Protein AF-A0A817V1H5-F1 (afdb_monomer_lite)

Foldseek 3Di:
DPVVVVVVVVVVVVVVVVVVVVVVVVVVVLVVVLVVVLVVLCCVLVVLVVVLVVCCVVPVDRPVVSVVVNVVSVVVSVVVNVVSCCVSDPVNVVVVVVVVCCVVVVVVVVVVVVVVVVVVVVVVVVPD

pLDDT: mean 75.21, std 15.01, range [42.06, 93.69]

Radius of gyration: 29.73 Å; chains: 1; bounding box: 85×38×81 Å

Secondary structure (DSSP, 8-state):
--HHHHHHHHHHHHHHHHHHHHHHHHHHHHHHHHHHHHHHHHHHHHHHHHHHHHHHHHH----HHHHHHHHHHHHHHHHHHHHHHHHH-HHHHHHHHHHHHHHHHHHHHHHHHHHHHHHHHHHHHTT-

Structure (mmCIF, N/CA/C/O backbone):
data_AF-A0A817V1H5-F1
#
_entry.id   AF-A0A817V1H5-F1
#
loop_
_atom_site.group_PDB
_atom_site.id
_atom_site.type_symbol
_atom_site.label_atom_id
_atom_site.label_alt_id
_atom_site.label_comp_id
_atom_site.label_asym_id
_atom_site.label_entity_id
_atom_site.label_seq_id
_atom_site.pdbx_PDB_ins_code
_atom_site.Cartn_x
_atom_site.Cartn_y
_atom_site.Cartn_z
_atom_site.occupancy
_atom_site.B_iso_or_equiv
_atom_site.auth_seq_id
_atom_site.auth_comp_id
_atom_site.auth_asym_id
_atom_site.auth_atom_id
_atom_site.pdbx_PDB_model_num
ATOM 1 N N . MET A 1 1 ? -19.414 7.193 58.000 1.00 54.69 1 MET A N 1
ATOM 2 C CA . MET A 1 1 ? -19.441 6.160 56.931 1.00 54.69 1 MET A CA 1
ATOM 3 C C . MET A 1 1 ? -19.474 6.728 55.496 1.00 54.69 1 MET A C 1
ATOM 5 O O . MET A 1 1 ? -19.250 5.982 54.557 1.00 54.69 1 MET A O 1
ATOM 9 N N . ILE A 1 2 ? -19.657 8.041 55.298 1.00 56.72 2 ILE A N 1
ATOM 10 C CA . ILE A 1 2 ? -19.861 8.671 53.973 1.00 56.72 2 ILE A CA 1
ATOM 11 C C . ILE A 1 2 ? -18.551 8.863 53.170 1.00 56.72 2 ILE A C 1
ATOM 13 O O . ILE A 1 2 ? -18.551 8.799 51.944 1.00 56.72 2 ILE A O 1
ATOM 17 N N . VAL A 1 3 ? -17.405 8.990 53.846 1.00 51.56 3 VAL A N 1
ATOM 18 C CA . VAL A 1 3 ? -16.096 9.279 53.217 1.00 51.56 3 VAL A CA 1
ATOM 19 C C . VAL A 1 3 ? -15.594 8.148 52.300 1.00 51.56 3 VAL A C 1
ATOM 21 O O . VAL A 1 3 ? -14.934 8.414 51.300 1.00 51.56 3 VAL A O 1
ATOM 24 N N . ARG A 1 4 ? -15.947 6.883 52.580 1.00 55.59 4 ARG A N 1
ATOM 25 C CA . ARG A 1 4 ? -15.503 5.727 51.773 1.00 55.59 4 ARG A CA 1
ATOM 26 C C . ARG A 1 4 ? -16.194 5.631 50.410 1.00 55.59 4 ARG A C 1
ATOM 28 O O . ARG A 1 4 ? -15.604 5.103 49.478 1.00 55.59 4 ARG A O 1
ATOM 35 N N . HIS A 1 5 ? -17.414 6.146 50.262 1.00 47.09 5 HIS A N 1
ATOM 36 C CA . HIS A 1 5 ? -18.132 6.070 48.984 1.00 47.09 5 HIS A CA 1
ATOM 37 C C . HIS A 1 5 ? -17.628 7.100 47.963 1.00 47.09 5 HIS A C 1
ATOM 39 O O . HIS A 1 5 ? -17.593 6.818 46.766 1.00 47.09 5 HIS A O 1
ATOM 45 N N . VAL A 1 6 ? -17.173 8.267 48.427 1.00 56.19 6 VAL A N 1
ATOM 46 C CA . VAL A 1 6 ? -16.658 9.332 47.551 1.00 56.19 6 VAL A CA 1
ATOM 47 C C . VAL A 1 6 ? -15.309 8.942 46.937 1.00 56.19 6 VAL A C 1
ATOM 49 O O . VAL A 1 6 ? -1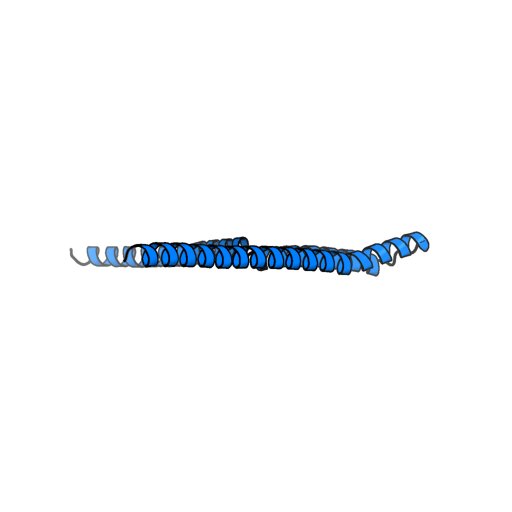5.086 9.156 45.745 1.00 56.19 6 VAL A O 1
ATOM 52 N N . THR A 1 7 ? -14.431 8.294 47.709 1.00 59.44 7 THR A N 1
ATOM 53 C CA . THR A 1 7 ? -13.122 7.839 47.217 1.00 59.44 7 THR A CA 1
ATOM 54 C C . THR A 1 7 ? -13.232 6.690 46.212 1.00 59.44 7 THR A C 1
ATOM 56 O O . THR A 1 7 ? -12.485 6.677 45.237 1.00 59.44 7 THR A O 1
ATOM 59 N N . ILE A 1 8 ? -14.196 5.774 46.372 1.00 59.88 8 ILE A N 1
ATOM 60 C CA . ILE A 1 8 ? -14.443 4.679 45.413 1.00 59.88 8 ILE A CA 1
ATOM 61 C C . ILE A 1 8 ? -14.938 5.231 44.065 1.00 59.88 8 ILE A C 1
ATOM 63 O O . ILE A 1 8 ? -14.459 4.812 43.008 1.00 59.88 8 ILE A O 1
ATOM 67 N N . ASN A 1 9 ? -15.833 6.223 44.083 1.00 58.25 9 ASN A N 1
ATOM 68 C CA . ASN A 1 9 ? -16.342 6.846 42.859 1.00 58.25 9 ASN A CA 1
ATOM 69 C C . ASN A 1 9 ? -15.252 7.643 42.127 1.00 58.25 9 ASN A C 1
ATOM 71 O O . ASN A 1 9 ? -15.117 7.506 40.909 1.00 58.25 9 ASN A O 1
ATOM 75 N N . ALA A 1 10 ? -14.425 8.394 42.860 1.00 59.38 10 ALA A N 1
ATOM 76 C CA . ALA A 1 10 ? -13.274 9.092 42.293 1.00 59.38 10 ALA A CA 1
ATOM 77 C C . ALA A 1 10 ? -12.271 8.105 41.670 1.00 59.38 10 ALA A C 1
ATOM 79 O O . ALA A 1 10 ? -11.944 8.244 40.496 1.00 59.38 10 ALA A O 1
ATOM 80 N N . PHE A 1 11 ? -11.878 7.046 42.390 1.00 57.25 11 PHE A N 1
ATOM 81 C CA . PHE A 1 11 ? -10.924 6.040 41.902 1.00 57.25 11 PHE A CA 1
ATOM 82 C C . PHE A 1 11 ? -11.436 5.282 40.662 1.00 57.25 11 PHE A C 1
ATOM 84 O O . PHE A 1 11 ? -10.669 4.968 39.748 1.00 57.25 11 PHE A O 1
ATOM 91 N N . SER A 1 12 ? -12.747 5.028 40.583 1.00 62.78 12 SER A N 1
ATOM 92 C CA . SER A 1 12 ? -13.376 4.410 39.408 1.00 62.78 12 SER A CA 1
ATOM 93 C C . SER A 1 12 ? -13.373 5.329 38.175 1.00 62.78 12 SER A C 1
ATOM 95 O O . SER A 1 12 ? -13.147 4.859 37.055 1.00 62.78 12 SER A O 1
ATOM 97 N N . ASN A 1 13 ? -13.550 6.641 38.372 1.00 63.88 13 ASN A N 1
ATOM 98 C CA . ASN A 1 13 ? -13.522 7.634 37.300 1.00 63.88 13 ASN A CA 1
ATOM 99 C C . ASN A 1 13 ? -12.097 7.870 36.785 1.00 63.88 13 ASN A C 1
ATOM 101 O O . ASN A 1 13 ? -11.901 7.907 35.568 1.00 63.88 13 ASN A O 1
ATOM 105 N N . THR A 1 14 ? -11.090 7.912 37.663 1.00 70.00 14 THR A N 1
ATOM 106 C CA . THR A 1 14 ? -9.682 8.032 37.249 1.00 70.00 14 THR A CA 1
ATOM 107 C C . THR A 1 14 ? -9.219 6.799 36.467 1.00 70.00 14 THR A C 1
ATOM 109 O O . THR A 1 14 ? -8.567 6.931 35.431 1.00 70.00 14 THR A O 1
ATOM 112 N N . ASN A 1 15 ? -9.619 5.587 36.879 1.00 71.50 15 ASN A N 1
ATOM 113 C CA . ASN A 1 15 ? -9.306 4.361 36.134 1.00 71.50 15 ASN A CA 1
ATOM 114 C C . ASN A 1 15 ? -9.985 4.317 34.758 1.00 71.50 15 ASN A C 1
ATOM 116 O O . ASN A 1 15 ? -9.361 3.923 33.770 1.00 71.50 15 ASN A O 1
ATOM 120 N N . ARG A 1 16 ? -11.245 4.758 34.652 1.00 65.56 16 ARG A N 1
ATOM 121 C CA . ARG A 1 16 ? -11.930 4.867 33.354 1.00 65.56 16 ARG A CA 1
ATOM 122 C C . ARG A 1 16 ? -11.250 5.879 32.432 1.00 65.56 16 ARG A C 1
ATOM 124 O O . ARG A 1 16 ? -11.087 5.585 31.247 1.00 65.56 16 ARG A O 1
ATOM 131 N N . GLN A 1 17 ? -10.806 7.017 32.964 1.00 70.88 17 GLN A N 1
ATOM 132 C CA . GLN A 1 17 ? -10.059 8.023 32.205 1.00 70.88 17 GLN A CA 1
ATOM 133 C C . GLN A 1 17 ? -8.699 7.489 31.732 1.00 70.88 17 GLN A C 1
ATOM 135 O O . GLN A 1 17 ? -8.390 7.598 30.546 1.00 70.88 17 GLN A O 1
ATOM 140 N N . ALA A 1 18 ? -7.937 6.809 32.593 1.00 71.88 18 ALA A N 1
ATOM 141 C CA . ALA A 1 18 ? -6.662 6.192 32.216 1.00 71.88 18 ALA A CA 1
ATOM 142 C C . ALA A 1 18 ? -6.829 5.098 31.138 1.00 71.88 18 ALA A C 1
ATOM 144 O O . ALA A 1 18 ? -6.034 5.003 30.198 1.00 71.88 18 ALA A O 1
ATOM 145 N N . ILE A 1 19 ? -7.891 4.285 31.215 1.00 75.69 19 ILE A N 1
ATOM 146 C CA . ILE A 1 19 ? -8.209 3.270 30.194 1.00 75.69 19 ILE A CA 1
ATOM 147 C C . ILE A 1 19 ? -8.600 3.927 28.862 1.00 75.69 19 ILE A C 1
ATOM 149 O O . ILE A 1 19 ? -8.202 3.445 27.797 1.00 75.69 19 ILE A O 1
ATOM 153 N N . PHE A 1 20 ? -9.366 5.018 28.899 1.00 72.06 20 PHE A N 1
ATOM 154 C CA . PHE A 1 20 ? -9.755 5.759 27.700 1.00 72.06 20 PHE A CA 1
ATOM 155 C C . PHE A 1 20 ? -8.543 6.409 27.015 1.00 72.06 20 PHE A C 1
ATOM 157 O O . PHE A 1 20 ? -8.364 6.229 25.807 1.00 72.06 20 PHE A O 1
ATOM 164 N N . GLN A 1 21 ? -7.653 7.043 27.785 1.00 78.44 21 GLN A N 1
ATOM 165 C CA . GLN A 1 21 ? -6.398 7.615 27.285 1.00 78.44 21 GLN A CA 1
ATOM 166 C C . GLN A 1 21 ? -5.504 6.553 26.626 1.00 78.44 21 GLN A C 1
ATOM 168 O O . GLN A 1 21 ? -5.038 6.746 25.503 1.00 78.44 21 GLN A O 1
ATOM 173 N N . ARG A 1 22 ? -5.350 5.368 27.238 1.00 79.06 22 ARG A N 1
ATOM 174 C CA . ARG A 1 22 ? -4.600 4.249 26.629 1.00 79.06 22 ARG A CA 1
ATOM 175 C C . ARG A 1 22 ? -5.212 3.767 25.309 1.00 79.06 22 ARG A C 1
ATOM 177 O O . ARG A 1 22 ? -4.486 3.344 24.409 1.00 79.06 22 ARG A O 1
ATOM 184 N N . ARG A 1 23 ? -6.543 3.796 25.167 1.00 80.50 23 ARG A N 1
ATOM 185 C CA . ARG A 1 23 ? -7.221 3.432 23.907 1.00 80.50 23 ARG A CA 1
ATOM 186 C C . ARG A 1 23 ? -7.003 4.482 22.818 1.00 80.50 23 ARG A C 1
ATOM 188 O O . ARG A 1 23 ? -6.839 4.092 21.664 1.00 80.50 23 ARG A O 1
ATOM 195 N N . GLN A 1 24 ? -6.984 5.770 23.165 1.00 82.00 24 GLN A N 1
ATOM 196 C CA . GLN A 1 24 ? -6.643 6.842 22.225 1.00 82.00 24 GLN A CA 1
ATOM 197 C C . GLN A 1 24 ? -5.189 6.735 21.759 1.00 82.00 24 GLN A C 1
ATOM 199 O O . GLN A 1 24 ? -4.968 6.631 20.555 1.00 82.00 24 GLN A O 1
ATOM 204 N N . GLN A 1 25 ? -4.227 6.601 22.679 1.00 83.25 25 GLN A N 1
ATOM 205 C CA . GLN A 1 25 ? -2.814 6.406 22.324 1.00 83.25 25 GLN A CA 1
ATOM 206 C C . GLN A 1 25 ? -2.604 5.204 21.395 1.00 83.25 25 GLN A C 1
ATOM 208 O O . GLN A 1 25 ? -1.900 5.304 20.395 1.00 83.25 25 GLN A O 1
ATOM 213 N N . LYS A 1 26 ? -3.261 4.064 21.659 1.00 83.25 26 LYS A N 1
ATOM 214 C CA . LYS A 1 26 ? -3.181 2.896 20.763 1.00 83.25 26 LYS A CA 1
ATOM 215 C C . LYS A 1 26 ? -3.686 3.197 19.348 1.00 83.25 26 LYS A C 1
ATOM 217 O O . LYS A 1 26 ? -3.122 2.668 18.393 1.00 83.25 26 LYS A O 1
ATOM 222 N N . ARG A 1 27 ? -4.734 4.015 19.198 1.00 82.19 27 ARG A N 1
ATOM 223 C CA . ARG A 1 27 ? -5.251 4.413 17.877 1.00 82.19 27 ARG A CA 1
ATOM 224 C C . ARG A 1 27 ? -4.280 5.336 17.151 1.00 82.19 27 ARG A C 1
ATOM 226 O O . ARG A 1 27 ? -4.056 5.128 15.964 1.00 82.19 27 ARG A O 1
ATOM 233 N N . GLU A 1 28 ? -3.688 6.299 17.850 1.00 83.81 28 GLU A N 1
ATOM 234 C CA . GLU A 1 28 ? -2.702 7.213 17.264 1.00 83.81 28 GLU A CA 1
ATOM 235 C C . GLU A 1 28 ? -1.436 6.477 16.826 1.00 83.81 28 GLU A C 1
ATOM 237 O O . GLU A 1 28 ? -1.024 6.610 15.678 1.00 83.81 28 GLU A O 1
ATOM 242 N N . ILE A 1 29 ? -0.888 5.597 17.671 1.00 88.38 29 ILE A N 1
ATOM 243 C CA . ILE A 1 29 ? 0.278 4.770 17.319 1.00 88.38 29 ILE A CA 1
ATOM 244 C C . ILE A 1 29 ? -0.020 3.895 16.092 1.00 88.38 29 ILE A C 1
ATOM 246 O O . ILE A 1 29 ? 0.814 3.761 15.196 1.00 88.38 29 ILE A O 1
ATOM 250 N N . GLN A 1 30 ? -1.221 3.312 16.009 1.00 86.62 30 GLN A N 1
AT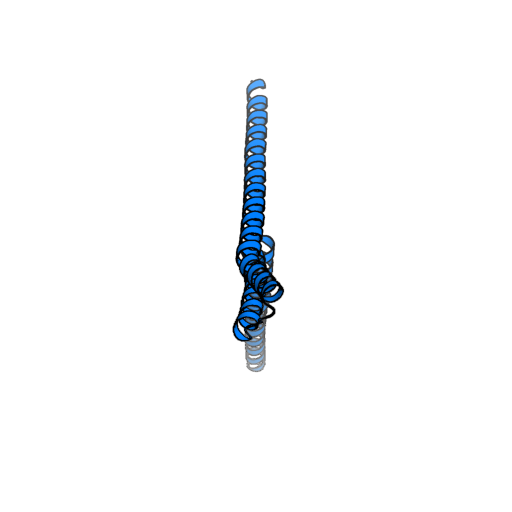OM 251 C CA . GLN A 1 30 ? -1.634 2.547 14.829 1.00 86.62 30 GLN A CA 1
ATOM 252 C C . GLN A 1 30 ? -1.743 3.417 13.572 1.00 86.62 30 GLN A C 1
ATOM 254 O O . GLN A 1 30 ? -1.419 2.942 12.485 1.00 86.62 30 GLN A O 1
ATOM 259 N N . LEU A 1 31 ? -2.195 4.664 13.705 1.00 86.38 31 LEU A N 1
ATOM 260 C CA . LEU A 1 31 ? -2.309 5.605 12.596 1.00 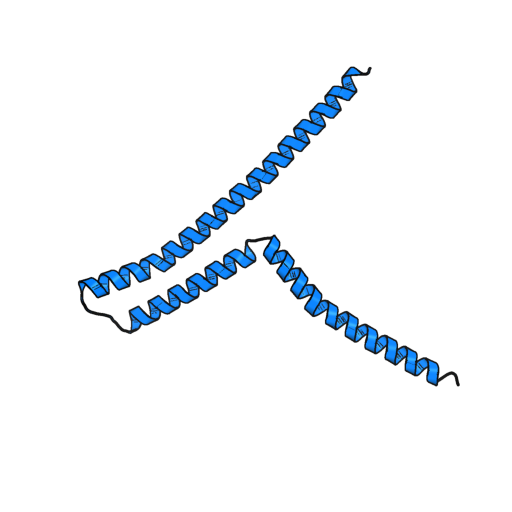86.38 31 LEU A CA 1
ATOM 261 C C . LEU A 1 31 ? -0.922 6.020 12.093 1.00 86.38 31 LEU A C 1
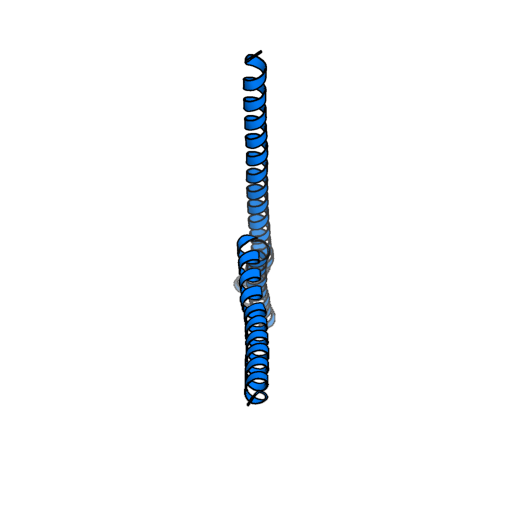ATOM 263 O O . LEU A 1 31 ? -0.657 5.900 10.899 1.00 86.38 31 LEU A O 1
ATOM 267 N N . VAL A 1 32 ? -0.011 6.384 12.999 1.00 89.75 32 VAL A N 1
ATOM 268 C CA . VAL A 1 32 ? 1.387 6.705 12.670 1.00 89.75 32 VAL A CA 1
ATOM 269 C C . VAL A 1 32 ? 2.064 5.526 11.976 1.00 89.75 32 VAL A C 1
ATOM 271 O O . VAL A 1 32 ? 2.668 5.701 10.921 1.00 89.75 32 VAL A O 1
ATOM 274 N N . ARG A 1 33 ? 1.896 4.300 12.491 1.00 89.38 33 ARG A N 1
ATOM 275 C CA . ARG A 1 33 ? 2.460 3.094 11.863 1.00 89.38 33 ARG A CA 1
ATOM 276 C C . ARG A 1 33 ? 1.965 2.894 10.426 1.00 89.38 33 ARG A C 1
ATOM 278 O O . ARG A 1 33 ? 2.745 2.478 9.577 1.00 89.38 33 ARG A O 1
ATOM 285 N N . ARG A 1 34 ? 0.691 3.182 10.140 1.00 87.44 34 ARG A N 1
ATOM 286 C CA . ARG A 1 34 ? 0.128 3.070 8.780 1.00 87.44 34 ARG A CA 1
ATOM 287 C C . ARG A 1 34 ? 0.689 4.120 7.836 1.00 87.44 34 ARG A C 1
ATOM 289 O O . ARG A 1 34 ? 1.020 3.778 6.708 1.00 87.44 34 ARG A O 1
ATOM 296 N N . ILE A 1 35 ? 0.797 5.368 8.297 1.00 89.44 35 ILE A N 1
ATOM 297 C CA . ILE A 1 35 ? 1.427 6.442 7.518 1.00 89.44 35 ILE A CA 1
ATOM 298 C C . ILE A 1 35 ? 2.866 6.048 7.192 1.00 89.44 35 ILE A C 1
ATOM 300 O O . ILE A 1 35 ? 3.273 6.136 6.040 1.00 89.44 35 ILE A O 1
ATOM 304 N N . LEU A 1 36 ? 3.603 5.538 8.179 1.00 92.06 36 LEU A N 1
ATOM 305 C CA . LEU A 1 36 ? 4.988 5.128 7.993 1.00 92.06 36 LEU A CA 1
ATOM 306 C C . LEU A 1 36 ? 5.112 4.011 6.948 1.00 92.06 36 LEU A C 1
ATOM 308 O O . LEU A 1 36 ? 5.926 4.126 6.042 1.00 92.06 36 LEU A O 1
ATOM 312 N N . ILE A 1 37 ? 4.245 2.992 6.999 1.00 90.38 37 ILE A N 1
ATOM 313 C CA . ILE A 1 37 ? 4.211 1.916 5.992 1.00 90.38 37 ILE A CA 1
ATOM 314 C C . ILE A 1 37 ? 3.903 2.458 4.588 1.00 90.38 37 ILE A C 1
ATOM 316 O O . ILE A 1 37 ? 4.563 2.058 3.631 1.00 90.38 37 ILE A O 1
ATOM 320 N N . LEU A 1 38 ? 2.945 3.381 4.452 1.00 89.50 38 LEU A N 1
ATOM 321 C CA . LEU A 1 38 ? 2.616 4.001 3.163 1.00 89.50 38 LEU A CA 1
ATOM 322 C C . LEU A 1 38 ? 3.789 4.798 2.592 1.00 89.50 38 LEU A C 1
ATOM 324 O O . LEU A 1 38 ? 4.105 4.665 1.412 1.00 89.50 38 LEU A O 1
ATOM 328 N N . VAL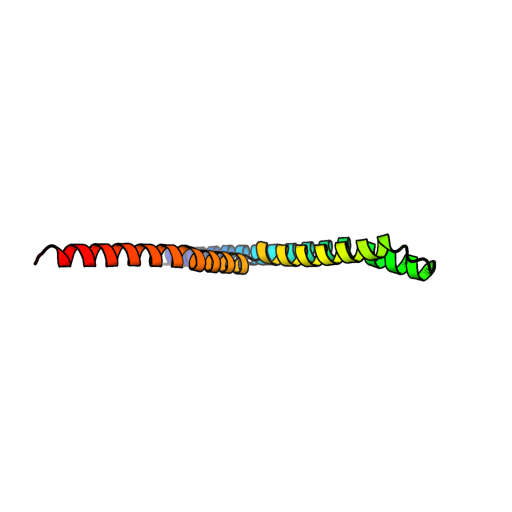 A 1 39 ? 4.459 5.589 3.430 1.00 90.56 39 VAL A N 1
ATOM 329 C CA . VAL A 1 39 ? 5.646 6.350 3.028 1.00 90.56 39 VAL A CA 1
ATOM 330 C C . VAL A 1 39 ? 6.764 5.400 2.599 1.00 90.56 39 VAL A C 1
ATOM 332 O O . VAL A 1 39 ? 7.351 5.597 1.540 1.00 90.56 39 VAL A O 1
ATOM 335 N N . THR A 1 40 ? 7.022 4.328 3.355 1.00 91.00 40 THR A N 1
ATOM 336 C CA . THR A 1 40 ? 8.023 3.322 2.974 1.00 91.00 40 THR A CA 1
ATOM 337 C C . THR A 1 40 ? 7.682 2.658 1.640 1.00 91.00 40 THR A C 1
ATOM 339 O O . THR A 1 40 ? 8.568 2.514 0.803 1.00 91.00 40 THR A O 1
ATOM 342 N N . MET A 1 41 ? 6.416 2.299 1.396 1.00 88.62 41 MET A N 1
ATOM 343 C CA . MET A 1 41 ? 5.992 1.740 0.106 1.00 88.62 41 MET A CA 1
ATOM 344 C C . MET A 1 41 ? 6.243 2.716 -1.048 1.00 88.62 41 MET A C 1
ATOM 346 O O . MET A 1 41 ? 6.839 2.328 -2.051 1.00 88.62 41 MET A O 1
ATOM 350 N N . LEU A 1 42 ? 5.863 3.987 -0.892 1.00 88.12 42 LEU A N 1
ATOM 351 C CA . LEU A 1 42 ? 6.093 5.014 -1.912 1.00 88.12 42 LEU A CA 1
ATOM 352 C C . LEU A 1 42 ? 7.581 5.216 -2.206 1.00 88.12 42 LEU A C 1
ATOM 354 O O . LEU A 1 42 ? 7.951 5.356 -3.366 1.00 88.12 42 LEU A O 1
ATOM 358 N N . ILE A 1 43 ? 8.437 5.183 -1.184 1.00 90.00 43 ILE A N 1
ATOM 359 C CA . ILE A 1 43 ? 9.890 5.305 -1.353 1.00 90.00 43 ILE A CA 1
ATOM 360 C C . ILE A 1 43 ? 10.450 4.095 -2.111 1.00 90.00 43 ILE A C 1
ATOM 362 O O . ILE A 1 43 ? 11.168 4.269 -3.092 1.00 90.00 43 ILE A O 1
ATOM 366 N N . VAL A 1 44 ? 10.100 2.873 -1.698 1.00 88.94 44 VAL A N 1
ATOM 367 C CA . VAL A 1 44 ? 10.606 1.636 -2.322 1.00 88.94 44 VAL A CA 1
ATOM 368 C C . VAL A 1 44 ? 10.203 1.540 -3.795 1.00 88.94 44 VAL A C 1
ATOM 370 O O . VAL A 1 44 ? 10.991 1.077 -4.612 1.00 88.94 44 VAL A O 1
ATOM 373 N N . ILE A 1 45 ? 9.000 1.999 -4.145 1.00 88.38 45 ILE A N 1
ATOM 374 C CA . ILE A 1 45 ? 8.506 1.990 -5.528 1.00 88.38 45 ILE A CA 1
ATOM 375 C C . ILE A 1 45 ? 9.031 3.193 -6.327 1.00 88.38 45 ILE A C 1
ATOM 377 O O . ILE A 1 45 ? 9.329 3.065 -7.513 1.00 88.38 45 ILE A O 1
ATOM 381 N N . GLY A 1 46 ? 9.166 4.356 -5.689 1.00 86.88 46 GLY A N 1
ATOM 382 C CA . GLY A 1 46 ? 9.586 5.598 -6.334 1.00 86.88 46 GLY A CA 1
ATOM 383 C C . GLY A 1 46 ? 11.081 5.663 -6.643 1.00 86.88 46 GLY A C 1
ATOM 384 O O . GLY A 1 46 ? 11.451 6.177 -7.696 1.00 86.88 46 GLY A O 1
ATOM 385 N N . ILE A 1 47 ? 11.945 5.115 -5.778 1.00 89.31 47 ILE A N 1
ATOM 386 C CA . ILE A 1 47 ? 13.405 5.145 -5.981 1.00 89.31 47 ILE A CA 1
ATOM 387 C C . ILE A 1 47 ? 13.809 4.523 -7.329 1.00 89.31 47 ILE A C 1
ATOM 389 O O . ILE A 1 47 ? 14.488 5.213 -8.087 1.00 89.31 47 ILE A O 1
ATOM 393 N N . PRO A 1 48 ? 13.379 3.296 -7.693 1.00 85.25 48 PRO A N 1
ATOM 394 C CA . PRO A 1 48 ? 13.725 2.699 -8.983 1.00 85.25 48 PRO A CA 1
ATOM 395 C C . PRO A 1 48 ? 13.328 3.565 -10.182 1.00 85.25 48 PRO A C 1
ATOM 397 O O . PRO A 1 48 ? 14.088 3.670 -11.142 1.00 85.25 48 PRO A O 1
ATOM 400 N N . TYR A 1 49 ? 12.166 4.220 -10.115 1.00 86.31 49 TYR A N 1
ATOM 401 C CA . TYR A 1 49 ? 11.696 5.114 -11.170 1.00 86.31 49 TYR A CA 1
ATOM 402 C C . TYR A 1 49 ? 12.559 6.374 -11.283 1.00 86.31 49 TYR A C 1
ATOM 404 O O . TYR A 1 49 ? 12.999 6.723 -12.377 1.00 86.31 49 TYR A O 1
ATOM 412 N N . CYS A 1 50 ? 12.851 7.030 -10.158 1.00 89.06 50 CYS A N 1
ATOM 413 C CA . CYS A 1 50 ? 13.716 8.207 -10.139 1.00 89.06 50 CYS A CA 1
ATOM 414 C C . CYS A 1 50 ? 15.136 7.870 -10.612 1.00 89.06 50 CYS A C 1
ATOM 416 O O . CYS A 1 50 ? 15.707 8.617 -11.401 1.00 89.06 50 CYS A O 1
ATOM 418 N N . SER A 1 51 ? 15.693 6.734 -10.179 1.00 88.12 51 SER A N 1
ATOM 419 C CA . SER A 1 51 ? 17.003 6.254 -10.628 1.00 88.12 51 SER A CA 1
ATOM 420 C C . SER A 1 51 ? 17.025 5.975 -12.130 1.00 88.12 51 SER A C 1
ATOM 422 O O . SER A 1 51 ? 17.982 6.353 -12.802 1.00 88.12 51 SER A O 1
ATOM 424 N N . PHE A 1 52 ? 15.966 5.366 -12.670 1.00 86.94 52 PHE A N 1
ATOM 425 C CA . PHE A 1 52 ? 15.829 5.132 -14.106 1.00 86.94 52 PHE A CA 1
ATOM 426 C C . PHE A 1 52 ? 15.784 6.444 -14.903 1.00 86.94 52 PHE A C 1
ATOM 428 O O . PHE A 1 52 ? 16.511 6.595 -15.887 1.00 86.94 52 PHE A O 1
ATOM 435 N N . TRP A 1 53 ? 14.982 7.414 -14.459 1.00 87.88 53 TRP A N 1
ATOM 436 C CA . TRP A 1 53 ? 14.902 8.729 -15.098 1.00 87.88 53 TRP A CA 1
ATOM 437 C C . TRP A 1 53 ? 16.226 9.481 -15.044 1.00 87.88 53 TRP A C 1
ATOM 439 O O . TRP A 1 53 ? 16.659 10.017 -16.061 1.00 87.88 53 TRP A O 1
ATOM 449 N N . LEU A 1 54 ? 16.903 9.470 -13.894 1.00 91.50 54 LEU A N 1
ATOM 450 C CA . LEU A 1 54 ? 18.211 10.100 -13.737 1.00 91.50 54 LEU A CA 1
ATOM 451 C C . LEU A 1 54 ? 19.242 9.472 -14.686 1.00 91.50 54 LEU A C 1
ATOM 453 O O . LEU A 1 54 ? 19.947 10.186 -15.391 1.00 91.50 54 LEU A O 1
ATOM 457 N N . HIS A 1 55 ? 19.285 8.138 -14.759 1.00 89.50 55 HIS A N 1
ATOM 458 C CA . HIS A 1 55 ? 20.172 7.420 -15.673 1.00 89.50 55 HIS A CA 1
ATOM 459 C C . HIS A 1 55 ? 19.883 7.765 -17.138 1.00 89.50 55 HIS A C 1
ATOM 461 O O . HIS A 1 55 ? 20.805 8.044 -17.905 1.00 89.50 55 HIS A O 1
ATOM 467 N N . THR A 1 56 ? 18.608 7.775 -17.527 1.00 89.31 56 THR A N 1
ATOM 468 C CA . THR A 1 56 ? 18.176 8.129 -18.887 1.00 89.31 56 THR A CA 1
ATOM 469 C C . THR A 1 56 ? 18.571 9.563 -19.227 1.00 89.31 56 THR A C 1
ATOM 471 O O . THR A 1 56 ? 19.051 9.826 -20.325 1.00 89.31 56 THR A O 1
ATOM 474 N N . TRP A 1 57 ? 18.446 10.485 -18.270 1.00 90.94 57 TRP A N 1
ATOM 475 C CA . TRP A 1 57 ? 18.807 11.884 -18.470 1.00 90.94 57 TRP A CA 1
ATOM 476 C C . TRP A 1 57 ? 20.322 12.088 -18.594 1.00 90.94 57 TRP A C 1
ATOM 478 O O . TRP A 1 57 ? 20.764 12.860 -19.439 1.00 90.94 57 TRP A O 1
ATOM 488 N N . CYS A 1 58 ? 21.119 11.359 -17.806 1.00 93.69 58 CYS A N 1
ATOM 489 C CA . CYS A 1 58 ? 22.581 11.419 -17.862 1.00 93.69 58 CYS A CA 1
ATOM 490 C C . CYS A 1 58 ? 23.173 10.748 -19.108 1.00 93.69 58 CYS A C 1
ATOM 492 O O . CYS A 1 58 ? 24.172 11.223 -19.638 1.00 93.69 58 CYS A O 1
ATOM 494 N N . THR A 1 59 ? 22.601 9.627 -19.553 1.00 92.06 59 THR A N 1
ATOM 495 C CA . THR A 1 59 ? 23.165 8.821 -20.654 1.00 92.06 59 THR A CA 1
ATOM 496 C C . THR A 1 59 ? 22.526 9.105 -22.009 1.00 92.06 59 THR A C 1
ATOM 498 O O . THR A 1 59 ? 23.094 8.738 -23.034 1.00 92.06 59 THR A O 1
ATOM 501 N N . GLY A 1 60 ? 21.334 9.708 -22.034 1.00 88.81 60 GLY A N 1
ATOM 502 C CA . GLY A 1 60 ? 20.517 9.854 -23.241 1.00 88.81 60 GLY A CA 1
ATOM 503 C C . GLY A 1 60 ? 19.951 8.531 -23.775 1.00 88.81 60 GLY A C 1
ATOM 504 O O . GLY A 1 60 ? 19.288 8.523 -24.810 1.00 88.81 60 GLY A O 1
ATOM 505 N N . LEU A 1 61 ? 20.197 7.409 -23.090 1.00 87.06 61 LEU A N 1
ATOM 506 C CA . LEU A 1 61 ? 19.760 6.078 -23.494 1.00 87.06 61 LEU A CA 1
ATOM 507 C C . LEU A 1 61 ? 18.547 5.661 -22.658 1.00 87.06 61 LEU A C 1
ATOM 509 O O . LEU A 1 61 ? 18.663 5.442 -21.452 1.00 87.06 61 LEU A O 1
ATOM 513 N N . SER A 1 62 ? 17.393 5.511 -23.314 1.00 82.62 62 SER A N 1
ATOM 514 C CA . SER A 1 62 ? 16.190 4.908 -22.727 1.00 82.62 62 SER A CA 1
ATOM 515 C C . SER A 1 62 ? 16.029 3.478 -23.247 1.00 82.62 62 SER A C 1
ATOM 517 O O . SER A 1 62 ? 15.554 3.282 -24.371 1.00 82.62 62 SER A O 1
ATOM 519 N N . PRO A 1 63 ? 16.431 2.446 -22.484 1.00 81.69 63 PRO A N 1
ATOM 520 C CA . PRO A 1 63 ? 16.075 1.084 -22.837 1.00 81.69 63 PRO A CA 1
ATOM 521 C C . PRO A 1 63 ? 14.546 0.920 -22.723 1.00 81.69 63 PRO A C 1
ATOM 523 O O . PRO A 1 63 ? 14.002 1.027 -21.619 1.00 81.69 63 PRO A O 1
ATOM 526 N N . PRO A 1 64 ? 13.834 0.587 -23.819 1.00 79.62 64 PRO A N 1
ATOM 527 C CA . PRO A 1 64 ? 12.365 0.611 -23.861 1.00 79.62 64 PRO A CA 1
ATOM 528 C C . PRO A 1 64 ? 11.710 -0.368 -22.873 1.00 79.62 64 PRO A C 1
ATOM 530 O O . PRO A 1 64 ? 10.574 -0.173 -22.440 1.00 79.62 64 PRO A O 1
ATOM 533 N N . TYR A 1 65 ? 12.421 -1.429 -22.484 1.00 83.00 65 TYR A N 1
ATOM 534 C CA . TYR A 1 65 ? 11.953 -2.395 -21.490 1.00 83.00 65 TYR A CA 1
ATOM 535 C C . TYR A 1 65 ? 11.971 -1.842 -20.063 1.00 83.00 65 TYR A C 1
ATOM 537 O O . TYR A 1 65 ? 11.065 -2.139 -19.286 1.00 83.00 65 TYR A O 1
ATOM 545 N N . ALA A 1 66 ? 12.975 -1.035 -19.719 1.00 79.75 66 ALA A N 1
ATOM 546 C CA . ALA A 1 66 ? 13.116 -0.473 -18.381 1.00 79.75 66 ALA A CA 1
ATOM 547 C C . ALA A 1 66 ? 12.056 0.605 -18.118 1.00 79.75 66 ALA A C 1
ATOM 549 O O . ALA A 1 66 ? 11.454 0.626 -17.046 1.00 79.75 66 ALA A O 1
ATOM 550 N N . GLU A 1 67 ? 11.739 1.411 -19.133 1.00 80.81 67 GLU A N 1
ATOM 551 C CA . GLU A 1 67 ? 10.658 2.393 -19.071 1.00 80.81 67 GLU A CA 1
ATOM 552 C C . GLU A 1 67 ? 9.301 1.715 -18.810 1.00 80.81 67 GLU A C 1
ATOM 554 O O . GLU A 1 67 ? 8.606 2.048 -17.847 1.00 80.81 67 GLU A O 1
ATOM 559 N N . ARG A 1 68 ? 8.958 0.678 -19.588 1.00 86.31 68 ARG A N 1
ATOM 560 C CA . ARG A 1 68 ? 7.713 -0.094 -19.407 1.00 86.31 68 ARG A CA 1
ATOM 561 C C . ARG A 1 68 ? 7.625 -0.765 -18.038 1.00 86.31 68 ARG A C 1
ATOM 563 O O . ARG A 1 68 ? 6.575 -0.709 -17.400 1.00 86.31 68 ARG A O 1
ATOM 570 N N . LEU A 1 69 ? 8.714 -1.382 -17.575 1.00 85.00 69 LEU A N 1
ATOM 571 C CA . LEU A 1 69 ? 8.784 -1.980 -16.240 1.00 85.00 69 LEU A CA 1
ATOM 572 C C . LEU A 1 69 ? 8.527 -0.934 -15.155 1.00 85.00 69 LEU A C 1
ATOM 574 O O . LEU A 1 69 ? 7.748 -1.189 -14.240 1.00 85.00 69 LEU A O 1
ATOM 578 N N . SER A 1 70 ? 9.118 0.253 -15.284 1.00 83.81 70 SER A N 1
ATOM 579 C CA . SER A 1 70 ? 8.959 1.325 -14.304 1.00 83.81 70 SER A CA 1
ATOM 580 C C . SER A 1 70 ? 7.495 1.780 -14.165 1.00 83.81 70 SER A C 1
ATOM 582 O O . SER A 1 70 ? 6.997 1.911 -13.045 1.00 83.81 70 SER A O 1
ATOM 584 N N . TYR A 1 71 ? 6.755 1.884 -15.277 1.00 85.12 71 TYR A N 1
ATOM 585 C CA . TYR A 1 71 ? 5.318 2.175 -15.260 1.00 85.12 71 TYR A CA 1
ATOM 586 C C . TYR A 1 71 ? 4.491 1.064 -14.605 1.00 85.12 71 TYR A C 1
ATOM 588 O O . TYR A 1 71 ? 3.583 1.356 -13.824 1.00 85.12 71 TYR A O 1
ATOM 596 N N . ILE A 1 72 ? 4.811 -0.206 -14.875 1.00 87.94 72 ILE A N 1
ATOM 597 C CA . ILE A 1 72 ? 4.127 -1.352 -14.255 1.00 87.94 72 ILE A CA 1
ATOM 598 C C . ILE A 1 72 ? 4.350 -1.353 -12.738 1.00 87.94 72 ILE A C 1
ATOM 600 O O . ILE A 1 72 ? 3.392 -1.519 -11.980 1.00 87.94 72 ILE A O 1
ATOM 604 N N . PHE A 1 73 ? 5.584 -1.119 -12.281 1.00 86.38 73 PHE A N 1
ATOM 605 C CA . PHE A 1 73 ? 5.903 -1.037 -10.853 1.00 86.38 73 PHE A CA 1
ATOM 606 C C . PHE A 1 73 ? 5.162 0.106 -10.159 1.00 86.38 73 PHE A C 1
ATOM 608 O O . PHE A 1 73 ? 4.620 -0.094 -9.072 1.00 86.38 73 PHE A O 1
ATOM 615 N N . ILE A 1 74 ? 5.078 1.276 -10.795 1.00 87.06 74 ILE A N 1
ATOM 616 C CA . ILE A 1 74 ? 4.310 2.410 -10.273 1.00 87.06 74 ILE A CA 1
ATOM 617 C C . ILE A 1 74 ? 2.822 2.066 -10.171 1.00 87.06 74 ILE A C 1
ATOM 619 O O . ILE A 1 74 ? 2.213 2.274 -9.120 1.00 87.06 74 ILE A O 1
ATOM 623 N N . ALA A 1 75 ? 2.232 1.518 -11.236 1.00 88.44 75 ALA A N 1
ATOM 624 C CA . ALA A 1 75 ? 0.818 1.157 -11.257 1.00 88.44 75 ALA A CA 1
ATOM 625 C C . ALA A 1 75 ? 0.488 0.124 -10.167 1.00 88.44 75 ALA A C 1
ATOM 627 O O . ALA A 1 75 ? -0.473 0.293 -9.410 1.00 88.44 75 ALA A O 1
ATOM 628 N N . PHE A 1 76 ? 1.329 -0.905 -10.030 1.00 89.56 76 PHE A N 1
ATOM 629 C CA . PHE A 1 76 ? 1.203 -1.898 -8.967 1.00 89.56 76 PHE A CA 1
ATOM 630 C C . PHE A 1 76 ? 1.360 -1.266 -7.581 1.00 89.56 76 PHE A C 1
ATOM 632 O O . PHE A 1 76 ? 0.608 -1.585 -6.662 1.00 89.56 76 PHE A O 1
ATOM 639 N N . GLY A 1 77 ? 2.288 -0.323 -7.435 1.00 89.12 77 GLY A N 1
ATOM 640 C CA . GLY A 1 77 ? 2.537 0.387 -6.191 1.00 89.12 77 GLY A CA 1
ATOM 641 C C . GLY A 1 77 ? 1.368 1.241 -5.711 1.00 89.12 77 GLY A C 1
ATOM 642 O O . GLY A 1 77 ? 0.985 1.166 -4.539 1.00 89.12 77 GLY A O 1
ATOM 643 N N . TYR A 1 78 ? 0.748 2.005 -6.613 1.00 88.12 78 TYR A N 1
ATOM 644 C CA . TYR A 1 78 ? -0.471 2.753 -6.302 1.00 88.12 78 TYR A CA 1
ATOM 645 C C . TYR A 1 78 ? -1.632 1.818 -5.957 1.00 88.12 78 TYR A C 1
ATOM 647 O O . TYR A 1 78 ? -2.325 2.045 -4.962 1.00 88.12 78 TYR A O 1
ATOM 655 N N . GLY A 1 79 ? -1.800 0.731 -6.718 1.00 89.38 79 GLY A N 1
ATOM 656 C CA . GLY A 1 79 ? -2.808 -0.291 -6.439 1.00 89.38 79 GLY A CA 1
ATOM 657 C C . GLY A 1 79 ? -2.633 -0.920 -5.054 1.00 89.38 79 GLY A C 1
ATOM 658 O O . GLY A 1 79 ? -3.574 -0.948 -4.260 1.00 89.38 79 GLY A O 1
ATOM 659 N N . ALA A 1 80 ? -1.416 -1.355 -4.723 1.00 89.06 80 ALA A N 1
ATOM 660 C CA . ALA A 1 80 ? -1.081 -1.943 -3.429 1.00 89.06 80 ALA A CA 1
ATOM 661 C C . ALA A 1 80 ? -1.289 -0.955 -2.270 1.00 89.06 80 ALA A C 1
ATOM 663 O O . ALA A 1 80 ? -1.845 -1.329 -1.237 1.00 89.06 80 ALA A O 1
ATOM 664 N N . SER A 1 81 ? -0.919 0.316 -2.455 1.00 87.81 81 SER A N 1
ATOM 665 C CA . SER A 1 81 ? -1.116 1.374 -1.454 1.00 87.81 81 SER A CA 1
ATOM 666 C C . SER A 1 81 ? -2.600 1.623 -1.176 1.00 87.81 81 SER A C 1
ATOM 668 O O . SER A 1 81 ? -3.022 1.702 -0.019 1.00 87.81 81 SER A O 1
ATOM 670 N N . MET A 1 82 ? -3.421 1.684 -2.227 1.00 86.94 82 MET A N 1
ATOM 671 C CA . MET A 1 82 ? -4.868 1.850 -2.098 1.00 86.94 82 MET A CA 1
ATOM 672 C C . MET A 1 82 ? -5.509 0.648 -1.397 1.00 86.94 82 MET A C 1
ATOM 674 O O . MET A 1 82 ? -6.319 0.822 -0.483 1.00 86.94 82 MET A O 1
ATOM 678 N N . LEU A 1 83 ? -5.093 -0.569 -1.756 1.00 87.75 83 LEU A N 1
ATOM 679 C CA . LEU A 1 83 ? -5.566 -1.800 -1.126 1.00 87.75 83 LEU A CA 1
ATOM 680 C C . LEU A 1 83 ? -5.168 -1.861 0.357 1.00 87.75 83 LEU A C 1
ATOM 682 O O . LEU A 1 83 ? -5.986 -2.207 1.211 1.00 87.75 83 LEU A O 1
ATOM 686 N N . TYR A 1 84 ? -3.942 -1.445 0.684 1.00 88.19 84 TYR A N 1
ATOM 687 C CA . TYR A 1 84 ? -3.455 -1.357 2.057 1.00 88.19 84 TYR A CA 1
ATOM 688 C C . TYR A 1 84 ? -4.295 -0.394 2.905 1.00 88.19 84 TYR A C 1
ATOM 690 O O . TYR A 1 84 ? -4.664 -0.738 4.031 1.00 88.19 84 TYR A O 1
ATOM 698 N N . ILE A 1 85 ? -4.650 0.782 2.376 1.00 85.06 85 ILE A N 1
ATOM 699 C CA . ILE A 1 85 ? -5.526 1.748 3.062 1.00 85.06 85 ILE A CA 1
ATOM 700 C C . ILE A 1 85 ? -6.913 1.146 3.304 1.00 85.06 85 ILE A C 1
ATOM 702 O O . ILE A 1 85 ? -7.459 1.278 4.409 1.00 85.06 85 ILE A O 1
ATOM 706 N N . LEU A 1 86 ? -7.455 0.461 2.293 1.00 83.69 86 LEU A N 1
ATOM 707 C CA . LEU A 1 86 ? -8.760 -0.194 2.344 1.00 83.69 86 LEU A CA 1
ATOM 708 C C . LEU A 1 86 ? -8.821 -1.237 3.470 1.00 83.69 86 LEU A C 1
ATOM 710 O O . LEU A 1 86 ? -9.753 -1.235 4.275 1.00 83.69 86 LEU A O 1
ATOM 714 N N . VAL A 1 87 ? -7.804 -2.102 3.549 1.00 83.06 87 VAL A N 1
ATOM 715 C CA . VAL A 1 87 ? -7.727 -3.202 4.525 1.00 83.06 87 VAL A CA 1
ATOM 716 C C . VAL A 1 87 ? -7.381 -2.692 5.922 1.00 83.06 87 VAL A C 1
ATOM 718 O O . VAL A 1 87 ? -7.934 -3.164 6.919 1.00 83.06 87 VAL A O 1
ATOM 721 N N . SER A 1 88 ? -6.485 -1.712 6.014 1.00 81.12 88 SER A N 1
ATOM 722 C CA . SER A 1 88 ? -6.016 -1.191 7.297 1.00 81.12 88 SER A CA 1
ATOM 723 C C . SER A 1 88 ? -7.101 -0.389 8.008 1.00 81.12 88 SER A C 1
ATOM 725 O O . SER A 1 88 ? -7.199 -0.417 9.236 1.00 81.12 88 SER A O 1
ATOM 727 N N . THR A 1 89 ? -7.959 0.323 7.281 1.00 78.50 89 THR A N 1
ATOM 728 C CA . THR A 1 89 ? -8.952 1.202 7.901 1.00 78.50 89 THR A CA 1
ATOM 729 C C . THR A 1 89 ? -10.180 0.417 8.349 1.00 78.50 89 THR A C 1
ATOM 731 O O . THR A 1 89 ? -11.055 0.092 7.555 1.00 78.50 89 THR A O 1
ATOM 734 N N . SER A 1 90 ? -10.307 0.178 9.658 1.00 73.88 90 SER A N 1
ATOM 735 C CA . SER A 1 90 ? -11.410 -0.599 10.245 1.00 73.88 90 SER A CA 1
ATOM 736 C C . SER A 1 90 ? -12.799 -0.073 9.860 1.00 73.88 90 SER A C 1
ATOM 738 O O . SER A 1 90 ? -13.719 -0.862 9.679 1.00 73.88 90 SER A O 1
ATOM 740 N N . LYS A 1 91 ? -12.950 1.252 9.694 1.00 75.94 91 LYS A N 1
ATOM 741 C CA . LYS A 1 91 ? -14.194 1.871 9.204 1.00 75.94 91 LYS A CA 1
ATOM 742 C C . LYS A 1 91 ? -14.513 1.441 7.771 1.00 75.94 91 LYS A C 1
ATOM 744 O O . LYS A 1 91 ? -15.624 1.001 7.511 1.00 75.94 91 LYS A O 1
ATOM 749 N N . VAL A 1 92 ? -13.530 1.523 6.875 1.00 76.88 92 VAL A N 1
ATOM 750 C CA . VAL A 1 92 ? -13.673 1.142 5.463 1.00 76.88 92 VAL A CA 1
ATOM 751 C C . VAL A 1 92 ? -13.957 -0.352 5.353 1.00 76.88 92 VAL A C 1
ATOM 753 O O . VAL A 1 92 ? -14.916 -0.737 4.696 1.00 76.88 92 VAL A O 1
ATOM 756 N N . ARG A 1 93 ? -13.222 -1.191 6.092 1.00 77.62 93 ARG A N 1
ATOM 757 C CA . ARG A 1 93 ? -13.477 -2.635 6.159 1.00 77.62 93 ARG A CA 1
ATOM 758 C C . ARG A 1 93 ? -14.904 -2.956 6.604 1.00 77.62 93 ARG A C 1
ATOM 760 O O . ARG A 1 93 ? -15.554 -3.793 5.993 1.00 77.62 93 ARG A O 1
ATOM 767 N N . ASN A 1 94 ? -15.404 -2.287 7.642 1.00 80.38 94 ASN A N 1
ATOM 768 C CA . ASN A 1 94 ? -16.767 -2.505 8.126 1.00 80.38 94 ASN A CA 1
ATOM 769 C C . ASN A 1 94 ? -17.820 -2.045 7.108 1.00 80.38 94 ASN A C 1
ATOM 771 O O . ASN A 1 94 ? -18.817 -2.735 6.941 1.00 80.38 94 ASN A O 1
ATOM 775 N N . ILE A 1 95 ? -17.583 -0.935 6.398 1.00 81.88 95 ILE A N 1
ATOM 776 C CA . ILE A 1 95 ? -18.450 -0.480 5.300 1.00 81.88 95 ILE A CA 1
ATOM 777 C C . ILE A 1 95 ? -18.452 -1.504 4.159 1.00 81.88 95 ILE A C 1
ATOM 779 O O . ILE A 1 95 ? -19.515 -1.868 3.672 1.00 81.88 95 ILE A O 1
ATOM 783 N N . LEU A 1 96 ? -17.287 -2.024 3.762 1.00 81.88 96 LEU A N 1
ATOM 784 C CA . LEU A 1 96 ? -17.190 -3.072 2.741 1.00 81.88 96 LEU A CA 1
ATOM 785 C C . LEU A 1 96 ? -17.922 -4.352 3.153 1.00 81.88 96 LEU A C 1
ATOM 787 O O . LEU A 1 96 ? -18.631 -4.933 2.336 1.00 81.88 96 LEU A O 1
ATOM 791 N N . ILE A 1 97 ? -17.788 -4.770 4.414 1.00 83.31 97 ILE A N 1
ATOM 792 C CA . ILE A 1 97 ? -18.516 -5.921 4.958 1.00 83.31 97 ILE A CA 1
ATOM 793 C C . ILE A 1 97 ? -20.025 -5.649 4.971 1.00 83.31 97 ILE A C 1
ATOM 795 O O . ILE A 1 97 ? -20.794 -6.540 4.627 1.00 83.31 97 ILE A O 1
ATOM 799 N N . ASP A 1 98 ? -20.466 -4.439 5.324 1.00 83.06 98 ASP A N 1
ATOM 800 C CA . ASP A 1 98 ? -21.886 -4.067 5.310 1.00 83.06 98 ASP A CA 1
ATOM 801 C C . ASP A 1 98 ? -22.460 -4.058 3.885 1.00 83.06 98 ASP A C 1
ATOM 803 O O . ASP A 1 98 ? -23.521 -4.628 3.645 1.00 83.06 98 ASP A O 1
ATOM 807 N N . ILE A 1 99 ? -21.728 -3.507 2.910 1.00 83.81 99 ILE A N 1
ATOM 808 C CA . ILE A 1 99 ? -22.103 -3.541 1.488 1.00 83.81 99 ILE A CA 1
ATOM 809 C C . ILE A 1 99 ? -22.174 -4.986 0.987 1.00 83.81 99 ILE A C 1
ATOM 811 O O . ILE A 1 99 ? -23.145 -5.363 0.329 1.00 83.81 99 ILE A O 1
ATOM 815 N N . TYR A 1 100 ? -21.175 -5.809 1.316 1.00 82.38 100 TYR A N 1
ATOM 816 C CA . TYR A 1 100 ? -21.160 -7.226 0.965 1.00 82.38 100 TYR A CA 1
ATOM 817 C C . TYR A 1 100 ? -22.369 -7.946 1.576 1.00 82.38 100 TYR A C 1
ATOM 819 O O . TYR A 1 100 ? -23.136 -8.597 0.868 1.00 82.38 100 TYR A O 1
ATOM 827 N N . ASN A 1 101 ? -22.614 -7.754 2.871 1.00 81.31 101 ASN A N 1
ATOM 828 C CA . ASN A 1 101 ? -23.740 -8.363 3.564 1.00 81.31 101 ASN A CA 1
ATOM 829 C C . ASN A 1 101 ? -25.083 -7.898 3.000 1.00 81.31 101 ASN A C 1
ATOM 831 O O . ASN A 1 101 ? -25.943 -8.741 2.777 1.00 81.31 101 ASN A O 1
ATOM 835 N N . LYS A 1 102 ? -25.275 -6.609 2.702 1.00 76.75 102 LYS A N 1
ATOM 836 C CA . LYS A 1 102 ? -26.508 -6.100 2.077 1.00 76.75 102 LYS A CA 1
ATOM 837 C C . LYS A 1 102 ? -26.727 -6.693 0.689 1.00 76.75 102 LYS A C 1
ATOM 839 O O . LYS A 1 102 ? -27.828 -7.144 0.388 1.00 76.75 102 LYS A O 1
ATOM 844 N N . ARG A 1 103 ? -25.676 -6.776 -0.131 1.00 72.12 103 ARG A N 1
ATOM 845 C CA . ARG A 1 103 ? -25.763 -7.299 -1.503 1.00 72.12 103 ARG A CA 1
ATOM 846 C C . ARG A 1 103 ? -26.019 -8.809 -1.556 1.00 72.12 103 ARG A C 1
ATOM 848 O O . ARG A 1 103 ? -26.713 -9.264 -2.461 1.00 72.12 103 ARG A O 1
ATOM 855 N N . TYR A 1 104 ? -25.497 -9.577 -0.596 1.00 62.97 10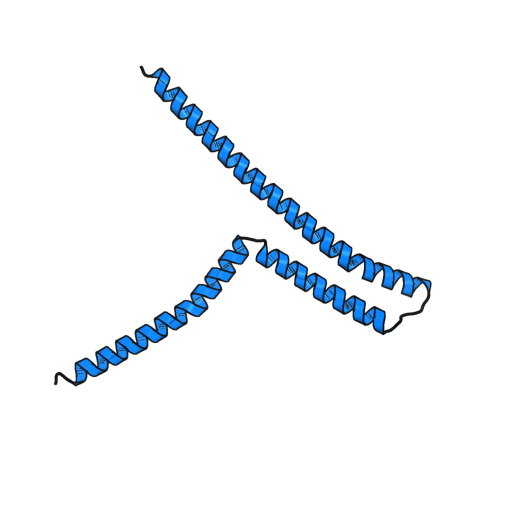4 TYR A N 1
ATOM 856 C CA . TYR A 1 104 ? -25.648 -11.038 -0.554 1.00 62.97 104 TYR A CA 1
ATOM 857 C C . TYR A 1 104 ? -26.811 -11.529 0.327 1.00 62.97 104 TYR A C 1
ATOM 859 O O . TYR A 1 104 ? -27.445 -12.524 -0.025 1.00 62.97 104 TYR A O 1
ATOM 867 N N . ARG A 1 105 ? -27.148 -10.852 1.437 1.00 54.78 105 ARG A N 1
ATOM 868 C CA . ARG A 1 105 ? -28.358 -11.170 2.222 1.00 54.78 105 ARG A CA 1
ATOM 869 C C . ARG A 1 105 ? -29.632 -10.649 1.568 1.00 54.78 105 ARG A C 1
ATOM 871 O O . ARG A 1 105 ? -30.624 -11.361 1.647 1.00 54.78 105 ARG A O 1
ATOM 878 N N . GLY A 1 106 ? -29.606 -9.497 0.890 1.00 53.50 106 GLY A N 1
ATOM 879 C CA . GLY A 1 106 ? -30.774 -8.976 0.163 1.00 53.50 106 GLY A CA 1
ATOM 880 C C . GLY A 1 106 ? -31.339 -10.004 -0.821 1.00 53.50 106 GLY A C 1
ATOM 881 O O . GLY A 1 106 ? -32.512 -10.346 -0.746 1.00 53.50 106 GLY A O 1
ATOM 882 N N . ARG A 1 107 ? -30.461 -10.646 -1.606 1.00 51.66 107 ARG A N 1
ATOM 883 C CA . ARG A 1 107 ? -30.864 -11.713 -2.538 1.00 51.66 107 ARG A CA 1
ATOM 884 C C . ARG A 1 107 ? -31.388 -12.983 -1.861 1.00 51.66 107 ARG A C 1
ATOM 886 O O . ARG A 1 107 ? -32.238 -13.658 -2.425 1.00 51.66 107 ARG A O 1
ATOM 893 N N . ARG A 1 108 ? -30.898 -13.348 -0.667 1.00 49.59 108 ARG A N 1
ATOM 894 C CA . ARG A 1 108 ? -31.406 -14.536 0.053 1.00 49.59 108 ARG A CA 1
ATOM 895 C C . ARG A 1 108 ? -32.786 -14.302 0.672 1.00 49.59 108 ARG A C 1
ATOM 897 O O . ARG A 1 108 ? -33.573 -15.240 0.721 1.00 49.59 108 ARG A O 1
ATOM 904 N N . VAL A 1 109 ? -33.077 -13.084 1.129 1.00 50.66 109 VAL A N 1
ATOM 905 C CA . VAL A 1 109 ? -34.395 -12.729 1.684 1.00 50.66 109 VAL A CA 1
ATOM 906 C C . VAL A 1 109 ? -35.429 -12.558 0.567 1.00 50.66 109 VAL A C 1
ATOM 908 O O . VAL A 1 109 ? -36.557 -13.017 0.716 1.00 50.66 109 VAL A O 1
ATOM 911 N N . GLU A 1 110 ? -35.039 -11.993 -0.580 1.00 50.88 110 GLU A N 1
ATOM 912 C CA . GLU A 1 110 ? -35.910 -11.899 -1.760 1.00 50.88 110 GLU A CA 1
ATOM 913 C C . GLU A 1 110 ? -36.303 -13.282 -2.293 1.00 50.88 110 GLU A C 1
ATOM 915 O O . GLU A 1 110 ? -37.491 -13.539 -2.473 1.00 50.88 110 GLU A O 1
ATOM 920 N N . CYS A 1 111 ? -35.352 -14.213 -2.448 1.00 48.88 111 CYS A N 1
ATOM 921 C CA . CYS A 1 111 ? -35.689 -15.568 -2.889 1.00 48.88 111 CYS A CA 1
ATOM 922 C C . CYS A 1 111 ? -36.589 -16.305 -1.886 1.00 48.88 111 CYS A C 1
ATOM 924 O O . CYS A 1 111 ? -37.541 -16.939 -2.317 1.00 48.88 111 CYS A O 1
ATOM 926 N N . ALA A 1 112 ? -36.355 -16.189 -0.572 1.00 52.28 112 ALA A N 1
ATOM 927 C CA . ALA A 1 112 ? -37.197 -16.834 0.445 1.00 52.28 112 ALA A CA 1
ATOM 928 C C . ALA A 1 112 ? -38.628 -16.266 0.498 1.00 52.28 112 ALA A C 1
ATOM 930 O O . ALA A 1 112 ? -39.582 -17.009 0.738 1.00 52.28 112 ALA A O 1
ATOM 931 N N . ASN A 1 113 ? -38.796 -14.964 0.248 1.00 52.00 113 ASN A N 1
ATOM 932 C CA . ASN A 1 113 ? -40.119 -14.349 0.178 1.00 52.00 113 ASN A CA 1
ATOM 933 C C . ASN A 1 113 ? -40.897 -14.802 -1.062 1.00 52.00 113 ASN A C 1
ATOM 935 O O . ASN A 1 113 ? -42.096 -15.049 -0.945 1.00 52.00 113 ASN A O 1
ATOM 939 N N . ILE A 1 114 ? -40.239 -14.968 -2.215 1.00 56.09 114 ILE A N 1
ATOM 940 C CA . ILE A 1 114 ? -40.881 -15.471 -3.442 1.00 56.09 114 ILE A CA 1
ATOM 941 C C . ILE A 1 114 ? -41.345 -16.925 -3.251 1.00 56.09 114 ILE A C 1
ATOM 943 O O . ILE A 1 114 ? -42.483 -17.246 -3.586 1.00 56.09 114 ILE A O 1
ATOM 947 N N . THR A 1 115 ? -40.532 -17.792 -2.635 1.00 56.59 115 THR A N 1
ATOM 948 C CA . THR A 1 115 ? -40.934 -19.186 -2.373 1.00 56.59 115 THR A CA 1
ATOM 949 C C . THR A 1 115 ? -42.079 -19.291 -1.366 1.00 56.59 115 THR A C 1
ATOM 951 O O . THR A 1 115 ? -43.001 -20.074 -1.577 1.00 56.59 115 THR A O 1
ATOM 954 N N . ASN A 1 116 ? -42.067 -18.493 -0.291 1.00 54.16 116 ASN A N 1
ATOM 955 C CA . ASN A 1 116 ? -43.148 -18.502 0.701 1.00 54.16 116 ASN A CA 1
ATOM 956 C C . ASN A 1 116 ? -44.457 -17.939 0.135 1.00 54.16 116 ASN A C 1
ATOM 958 O O . ASN A 1 116 ? -45.521 -18.486 0.400 1.00 54.16 116 ASN A O 1
ATOM 962 N N . THR A 1 117 ? -44.400 -16.878 -0.673 1.00 55.72 117 THR A N 1
ATOM 963 C CA . THR A 1 117 ? -45.608 -16.314 -1.300 1.00 55.72 117 THR A CA 1
ATOM 964 C C . THR A 1 117 ? -46.195 -17.228 -2.374 1.00 55.72 117 THR A C 1
ATOM 966 O O . THR A 1 117 ? -47.412 -17.392 -2.406 1.00 55.72 117 THR A O 1
ATOM 969 N N . GLN A 1 118 ? -45.372 -17.902 -3.183 1.00 57.25 118 GLN A N 1
ATOM 970 C CA . GLN A 1 118 ? -45.856 -18.919 -4.127 1.00 57.25 118 GLN A CA 1
ATOM 971 C C . GLN A 1 118 ? -46.436 -20.153 -3.416 1.00 57.25 118 GLN A C 1
ATOM 973 O O . GLN A 1 118 ? -47.476 -20.662 -3.831 1.00 57.25 118 GLN A O 1
ATOM 978 N N . ALA A 1 119 ? -45.828 -20.605 -2.314 1.00 53.06 119 ALA A N 1
ATOM 979 C CA . ALA A 1 119 ? -46.350 -21.721 -1.520 1.00 53.06 119 ALA A CA 1
ATOM 980 C C . ALA A 1 119 ? -47.697 -21.394 -0.842 1.00 53.06 119 ALA A C 1
ATOM 982 O O . ALA A 1 119 ? -48.581 -22.251 -0.772 1.00 53.06 119 ALA A O 1
ATOM 983 N N . ILE A 1 120 ? -47.884 -20.150 -0.387 1.00 54.50 120 ILE A N 1
ATOM 984 C CA . ILE A 1 120 ? -49.159 -19.674 0.174 1.00 54.50 120 ILE A CA 1
ATOM 985 C C . ILE A 1 120 ? -50.229 -19.542 -0.926 1.00 54.50 120 ILE A C 1
ATOM 987 O O . ILE A 1 120 ? -51.380 -19.904 -0.709 1.00 54.50 120 ILE A O 1
ATOM 991 N N . GLN A 1 121 ? -49.873 -19.090 -2.133 1.00 52.47 121 GLN A N 1
ATOM 992 C CA . GLN A 1 121 ? -50.835 -18.995 -3.241 1.00 52.47 121 GLN A CA 1
ATOM 993 C C . GLN A 1 121 ? -51.328 -20.368 -3.725 1.00 52.47 121 GLN A C 1
ATOM 995 O O . GLN A 1 121 ? -52.515 -20.513 -4.011 1.00 52.47 121 GLN A O 1
ATOM 1000 N N . MET A 1 122 ? -50.467 -21.392 -3.747 1.00 54.09 122 MET A N 1
ATOM 1001 C CA . MET A 1 122 ? -50.883 -22.757 -4.107 1.00 54.09 122 MET A CA 1
ATOM 1002 C C . MET A 1 122 ? -51.763 -23.426 -3.042 1.00 54.09 122 MET A C 1
ATOM 1004 O O . MET A 1 122 ? -52.614 -24.241 -3.380 1.00 54.09 122 MET A O 1
ATOM 1008 N N . THR A 1 123 ? -51.598 -23.090 -1.759 1.00 49.94 123 THR A N 1
ATOM 1009 C CA . THR A 1 123 ? -52.427 -23.670 -0.685 1.00 49.94 123 THR A CA 1
ATOM 1010 C C . THR A 1 123 ? -53.823 -23.053 -0.609 1.00 49.94 123 THR A C 1
ATOM 1012 O O . THR A 1 123 ? -54.768 -23.753 -0.259 1.00 49.94 123 THR A O 1
ATOM 1015 N N . VAL A 1 124 ? -53.996 -21.781 -0.987 1.00 49.25 124 VAL A N 1
ATOM 1016 C CA . VAL A 1 124 ? -55.322 -21.134 -1.009 1.00 49.25 124 VAL A CA 1
ATOM 1017 C C . VAL A 1 124 ? -56.191 -21.637 -2.172 1.00 49.25 124 VAL A C 1
ATOM 1019 O O . VAL A 1 124 ? -57.401 -21.748 -2.010 1.00 49.25 124 VAL A O 1
ATOM 1022 N N . GLN A 1 125 ? -55.597 -22.011 -3.311 1.00 42.06 125 GLN A N 1
ATOM 1023 C CA . GLN A 1 125 ? -56.331 -22.564 -4.463 1.00 42.06 125 GLN A CA 1
ATOM 1024 C C . GLN A 1 125 ? -56.837 -24.001 -4.269 1.00 42.06 125 GLN A C 1
ATOM 1026 O O . GLN A 1 125 ? -57.759 -24.409 -4.965 1.00 42.06 125 GLN A O 1
ATOM 1031 N N . CYS A 1 126 ? -56.266 -24.766 -3.336 1.00 45.25 126 CYS A N 1
ATOM 1032 C CA . CYS A 1 126 ? -56.692 -26.143 -3.065 1.00 45.25 126 CYS A CA 1
ATOM 1033 C C . CYS A 1 126 ? -57.812 -26.258 -2.014 1.00 45.25 126 CYS A C 1
ATOM 1035 O O . CYS A 1 126 ? -58.254 -27.369 -1.734 1.00 45.25 126 CYS A O 1
ATOM 1037 N N . ASN A 1 127 ? -58.258 -25.142 -1.422 1.00 48.38 127 ASN A N 1
ATOM 1038 C CA . ASN A 1 127 ? -59.299 -25.112 -0.385 1.00 48.38 127 ASN A CA 1
ATOM 1039 C C . ASN A 1 127 ? -60.658 -24.569 -0.881 1.00 48.38 127 ASN A C 1
ATOM 1041 O O . ASN A 1 127 ? -61.500 -24.187 -0.067 1.00 48.38 127 ASN A O 1
ATOM 1045 N N . THR A 1 128 ? -60.879 -24.545 -2.196 1.00 44.72 128 THR A N 1
ATOM 1046 C CA . THR A 1 128 ? -62.180 -24.296 -2.847 1.00 44.72 128 THR A CA 1
ATOM 1047 C C . THR A 1 128 ? -62.521 -25.465 -3.745 1.00 44.72 128 THR A C 1
ATOM 1049 O O . THR A 1 128 ? -63.687 -25.908 -3.707 1.00 44.72 128 THR A O 1
#

Sequence (128 aa):
MIVRHVTINAFSNTNRQAIFQRRQQKREIQLVRRILILVTMLIVIGIPYCSFWLHTWCTGLSPPYAERLSYIFIAFGYGASMLYILVSTSKVRNILIDIYNKRYRGRRVECANITNTQAIQMTVQCNT